Protein AF-A0A429ZNF5-F1 (afdb_monomer_lite)

Secondary structure (DSSP, 8-state):
-EEEEEEEEEEEE--SSTTSPPEEEEEEEEEETTEEEEESSSSHHHHHHHHHHHTT-EEEEEE-SS-EEEEEEETTEEEEEEEETTEEEEEETTEEEEEES--SSHHHHHHHHHHHHHHTS-PPPEEEE-

Structure (mmCIF, N/CA/C/O backbone):
data_AF-A0A429ZNF5-F1
#
_entry.id   AF-A0A429ZNF5-F1
#
loop_
_atom_site.group_PDB
_atom_site.id
_atom_site.type_symbol
_atom_site.label_atom_id
_atom_site.label_alt_id
_atom_site.label_comp_id
_atom_site.label_asym_id
_atom_site.label_entity_id
_atom_site.label_seq_id
_atom_site.pdbx_PDB_ins_code
_atom_site.Cartn_x
_atom_site.Cartn_y
_atom_site.Cartn_z
_atom_site.occupancy
_atom_site.B_iso_or_equiv
_atom_site.auth_seq_id
_atom_site.auth_comp_id
_atom_site.auth_asym_id
_atom_site.auth_atom_id
_atom_site.pdbx_PDB_model_num
ATOM 1 N N . MET A 1 1 ? 1.274 -17.488 4.263 1.00 79.75 1 MET A N 1
ATOM 2 C CA . MET A 1 1 ? 1.532 -16.285 3.452 1.00 79.75 1 MET A CA 1
ATOM 3 C C . MET A 1 1 ? 0.841 -16.511 2.124 1.00 79.75 1 MET A C 1
ATOM 5 O O . MET A 1 1 ? 0.879 -17.636 1.639 1.00 79.75 1 MET A O 1
ATOM 9 N N . GLU A 1 2 ? 0.118 -15.522 1.623 1.00 91.25 2 GLU A N 1
ATOM 10 C CA . GLU A 1 2 ? -0.568 -15.609 0.330 1.00 91.25 2 GLU A CA 1
ATOM 11 C C . GLU A 1 2 ? 0.390 -15.181 -0.784 1.00 91.25 2 GLU A C 1
ATOM 13 O O . GLU A 1 2 ? 1.294 -14.394 -0.520 1.00 91.25 2 GLU A O 1
ATOM 18 N N . LYS A 1 3 ? 0.225 -15.699 -2.003 1.00 94.44 3 LYS A N 1
ATOM 19 C CA . LYS A 1 3 ? 1.099 -15.371 -3.137 1.00 94.44 3 LYS A CA 1
ATOM 20 C C . LYS A 1 3 ? 0.483 -14.277 -4.000 1.00 94.44 3 LYS A C 1
ATOM 22 O O . LYS A 1 3 ? -0.710 -14.337 -4.292 1.00 94.44 3 LYS A O 1
ATOM 27 N N . GLY A 1 4 ? 1.311 -13.324 -4.421 1.00 93.94 4 GLY A N 1
ATOM 28 C CA . GLY A 1 4 ? 0.946 -12.274 -5.367 1.00 93.94 4 GLY A CA 1
ATOM 29 C C . GLY A 1 4 ? 1.927 -12.242 -6.534 1.00 93.94 4 GLY A C 1
ATOM 30 O O . GLY A 1 4 ? 3.128 -12.094 -6.317 1.00 93.94 4 GLY A O 1
ATOM 31 N N . GLN A 1 5 ? 1.434 -12.386 -7.762 1.00 95.12 5 GLN A N 1
ATOM 32 C CA . GLN A 1 5 ? 2.266 -12.284 -8.963 1.00 95.12 5 GLN A CA 1
ATOM 33 C C . GLN A 1 5 ? 2.060 -10.928 -9.639 1.00 95.12 5 GLN A C 1
ATOM 35 O O . GLN A 1 5 ? 0.934 -10.574 -9.974 1.00 95.12 5 GLN A O 1
ATOM 40 N N . ILE A 1 6 ? 3.140 -10.183 -9.858 1.00 94.19 6 ILE A N 1
ATOM 41 C CA . ILE A 1 6 ? 3.155 -8.958 -10.650 1.00 94.19 6 ILE A CA 1
ATOM 42 C C . ILE A 1 6 ? 3.378 -9.343 -12.107 1.00 94.19 6 ILE A C 1
ATOM 44 O O . ILE A 1 6 ? 4.423 -9.865 -12.477 1.00 94.19 6 ILE A O 1
ATOM 48 N N . VAL A 1 7 ? 2.390 -9.073 -12.949 1.00 90.88 7 VAL A N 1
ATOM 49 C CA . VAL A 1 7 ? 2.467 -9.263 -14.395 1.00 90.88 7 VAL A CA 1
ATOM 50 C C . VAL A 1 7 ? 2.616 -7.900 -15.048 1.00 90.88 7 VAL A C 1
ATOM 52 O O . VAL A 1 7 ?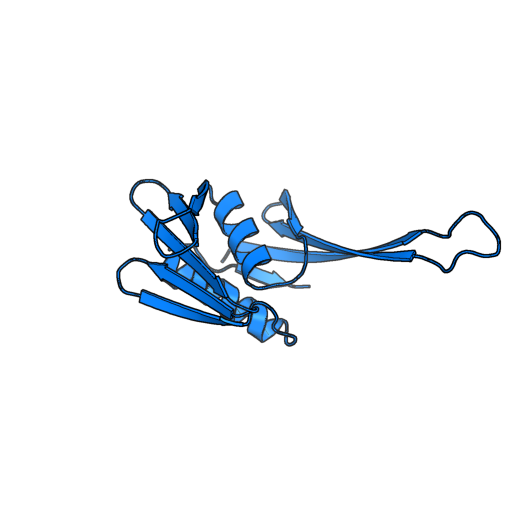 1.792 -7.006 -14.852 1.00 90.88 7 VAL A O 1
ATOM 55 N N . LYS A 1 8 ? 3.672 -7.739 -15.841 1.00 88.31 8 LYS A N 1
ATOM 56 C CA . LYS A 1 8 ? 3.913 -6.532 -16.629 1.00 88.31 8 LYS A CA 1
ATOM 57 C C . LYS A 1 8 ? 3.411 -6.731 -18.051 1.00 88.31 8 LYS A C 1
ATOM 59 O O . LYS A 1 8 ? 3.917 -7.592 -18.769 1.00 88.31 8 LYS A O 1
ATOM 64 N N . ILE A 1 9 ? 2.469 -5.897 -18.471 1.00 78.56 9 ILE A N 1
ATOM 65 C CA . ILE A 1 9 ? 1.956 -5.881 -19.839 1.00 78.56 9 ILE A CA 1
ATOM 66 C C . ILE A 1 9 ? 2.563 -4.673 -20.549 1.00 78.56 9 ILE A C 1
ATOM 68 O O . ILE A 1 9 ? 2.580 -3.557 -20.028 1.00 78.56 9 ILE A O 1
ATOM 72 N N . VAL A 1 10 ? 3.132 -4.912 -21.729 1.00 75.75 10 VAL A N 1
ATOM 73 C CA . VAL A 1 10 ? 3.714 -3.869 -22.575 1.00 75.75 10 VAL A CA 1
ATOM 74 C C . VAL A 1 10 ? 2.964 -3.870 -23.894 1.00 75.75 10 VAL A C 1
ATOM 76 O O . VAL A 1 10 ? 3.204 -4.731 -24.739 1.00 75.75 10 VAL A O 1
ATOM 79 N N . ASP A 1 11 ? 2.092 -2.885 -24.071 1.00 68.19 11 ASP A N 1
ATOM 80 C CA . ASP A 1 11 ? 1.368 -2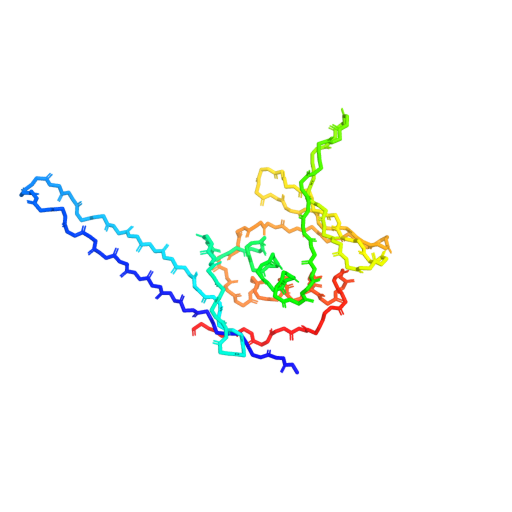.687 -25.319 1.00 68.19 11 ASP A CA 1
ATOM 81 C C . ASP A 1 11 ? 2.130 -1.703 -26.200 1.00 68.19 11 ASP A C 1
ATOM 83 O O . ASP A 1 11 ? 2.377 -0.546 -25.841 1.00 68.19 11 ASP A O 1
ATOM 87 N N . LEU A 1 12 ? 2.517 -2.180 -27.379 1.00 66.50 12 LEU A N 1
ATOM 88 C CA . LEU A 1 12 ? 3.084 -1.356 -28.435 1.00 66.50 12 LEU A CA 1
ATOM 89 C C . LEU A 1 12 ? 1.967 -1.053 -29.425 1.00 66.50 12 LEU A C 1
ATOM 91 O O . LEU A 1 12 ? 1.593 -1.903 -30.230 1.00 66.50 12 LEU A O 1
ATOM 95 N N . THR A 1 13 ? 1.420 0.158 -29.353 1.00 64.44 13 THR A N 1
ATOM 96 C CA . THR A 1 13 ? 0.470 0.617 -30.366 1.00 64.44 13 THR A CA 1
ATOM 97 C C . THR A 1 13 ? 1.259 1.288 -31.477 1.00 64.44 13 THR A C 1
ATOM 99 O O . THR A 1 13 ? 1.833 2.365 -31.287 1.00 64.44 13 THR A O 1
ATOM 102 N N . ASP A 1 14 ? 1.305 0.636 -32.636 1.00 57.97 14 ASP A N 1
ATOM 103 C CA . ASP A 1 14 ? 1.853 1.242 -33.841 1.00 57.97 14 ASP A CA 1
ATOM 104 C C . ASP A 1 14 ? 0.805 2.211 -34.395 1.00 57.97 14 ASP A C 1
ATOM 106 O O . ASP A 1 14 ? -0.317 1.824 -34.734 1.00 57.97 14 ASP A O 1
ATOM 110 N N . GLY A 1 15 ? 1.127 3.504 -34.405 1.00 53.25 15 GLY A N 1
ATOM 111 C CA . GLY A 1 15 ? 0.243 4.500 -34.991 1.00 53.25 15 GLY A CA 1
ATOM 112 C C . GLY A 1 15 ? 0.096 4.191 -36.477 1.00 53.25 15 GLY A C 1
ATOM 113 O O . GLY A 1 15 ? 1.087 4.198 -37.197 1.00 53.25 15 GLY A O 1
ATOM 114 N N . GLY A 1 16 ? -1.125 3.933 -36.953 1.00 52.28 16 GLY A N 1
ATOM 115 C CA . GLY A 1 16 ? -1.427 3.570 -38.349 1.00 52.28 16 GLY A CA 1
ATOM 116 C C . GLY A 1 16 ? -1.151 4.660 -39.399 1.00 52.28 16 GLY A C 1
ATOM 117 O O . GLY A 1 16 ? -1.770 4.667 -40.458 1.00 52.28 16 GLY A O 1
ATOM 118 N N . CYS A 1 17 ? -0.259 5.605 -39.111 1.00 56.62 17 CYS A N 1
ATOM 119 C CA . CYS A 1 17 ? 0.193 6.650 -40.007 1.00 56.62 17 CYS A CA 1
ATOM 120 C C . CYS A 1 17 ? 1.723 6.673 -39.977 1.00 56.62 17 CYS A C 1
ATOM 122 O O . CYS A 1 17 ? 2.322 6.731 -38.904 1.00 56.62 17 CYS A O 1
ATOM 124 N N . ASN A 1 18 ? 2.350 6.686 -41.153 1.00 57.06 18 ASN A N 1
ATOM 125 C CA . ASN A 1 18 ? 3.796 6.543 -41.393 1.00 57.06 18 ASN A CA 1
ATOM 126 C C . ASN A 1 18 ? 4.669 7.693 -40.818 1.00 57.06 18 ASN A C 1
ATOM 128 O O . ASN A 1 18 ? 5.802 7.891 -41.252 1.00 57.06 18 ASN A O 1
ATOM 132 N N . ALA A 1 19 ? 4.122 8.486 -39.895 1.00 56.78 19 ALA A N 1
ATOM 133 C CA . ALA A 1 19 ? 4.706 9.662 -39.261 1.00 56.78 19 ALA A CA 1
ATOM 134 C C . ALA A 1 19 ? 4.512 9.692 -37.726 1.00 56.78 19 ALA A C 1
ATOM 136 O O . ALA A 1 19 ? 4.972 10.635 -37.083 1.00 56.78 19 ALA A O 1
ATOM 137 N N . CYS A 1 20 ? 3.848 8.696 -37.122 1.00 58.81 20 CYS A N 1
ATOM 138 C CA . CYS A 1 20 ? 3.653 8.622 -35.671 1.00 58.81 20 CYS A CA 1
ATOM 139 C C . CYS A 1 20 ? 4.632 7.622 -35.040 1.00 58.81 20 CYS A C 1
ATOM 141 O O . CYS A 1 20 ? 4.719 6.477 -35.471 1.00 58.81 20 CYS A O 1
ATOM 143 N N . SER A 1 21 ? 5.364 8.048 -34.007 1.00 56.88 21 SER A N 1
ATOM 144 C CA . SER A 1 21 ? 6.221 7.167 -33.207 1.00 56.88 21 SER A CA 1
ATOM 145 C C . SER A 1 21 ? 5.388 6.119 -32.466 1.00 56.88 21 SER A C 1
ATOM 147 O O . SER A 1 21 ? 4.331 6.458 -31.932 1.00 56.88 21 SER A O 1
ATOM 149 N N . THR A 1 22 ? 5.885 4.884 -32.373 1.00 61.16 22 THR A N 1
ATOM 150 C CA . THR A 1 22 ? 5.276 3.816 -31.568 1.00 61.16 22 THR A CA 1
ATOM 151 C C . THR A 1 22 ? 5.027 4.304 -30.140 1.00 61.16 22 THR A C 1
ATOM 153 O O . THR A 1 22 ? 5.956 4.713 -29.438 1.00 61.16 22 THR A O 1
ATOM 156 N N . LEU A 1 23 ? 3.767 4.269 -29.706 1.00 61.94 23 LEU A N 1
ATOM 157 C CA . LEU A 1 23 ? 3.392 4.565 -28.328 1.00 61.94 23 LEU A CA 1
ATOM 158 C C . LEU A 1 23 ? 3.555 3.283 -27.512 1.00 61.94 23 LEU A C 1
ATOM 160 O O . LEU A 1 23 ? 2.907 2.273 -27.789 1.00 61.94 23 LEU A O 1
ATOM 164 N N . LYS A 1 24 ? 4.447 3.327 -26.519 1.00 64.56 24 LYS A N 1
ATOM 165 C CA . LYS A 1 24 ? 4.643 2.247 -25.552 1.00 64.56 24 LYS A CA 1
ATOM 166 C C . LYS A 1 24 ? 3.789 2.529 -24.321 1.00 64.56 24 LYS A C 1
ATOM 168 O O . LYS A 1 24 ? 4.085 3.464 -23.581 1.00 64.56 24 LYS A O 1
ATOM 173 N N . SER A 1 25 ? 2.769 1.709 -24.102 1.00 69.19 25 SER A N 1
ATOM 174 C CA . SER A 1 25 ? 2.028 1.654 -22.845 1.00 69.19 25 SER A CA 1
ATOM 175 C C . SER A 1 25 ? 2.603 0.532 -21.983 1.00 69.19 25 SER A C 1
ATOM 177 O O . SER A 1 25 ? 2.941 -0.538 -22.491 1.00 69.19 25 SER A O 1
ATOM 179 N N . VAL A 1 26 ? 2.776 0.789 -20.689 1.00 76.56 26 VAL A N 1
ATOM 180 C CA . VA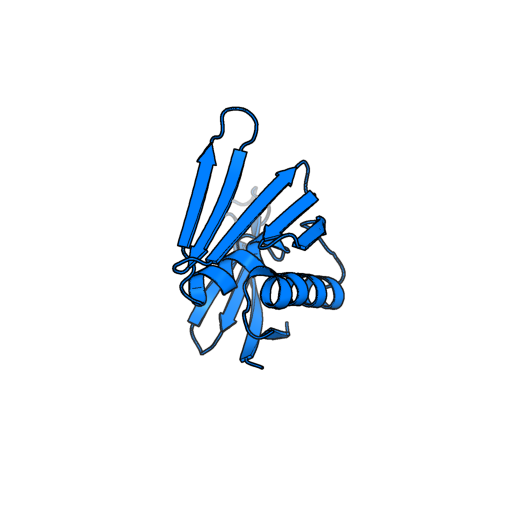L A 1 26 ? 3.197 -0.216 -19.709 1.00 76.56 26 VAL A CA 1
ATOM 181 C C . VAL A 1 26 ? 2.173 -0.203 -18.592 1.00 76.56 26 VAL A C 1
ATOM 183 O O . VAL A 1 26 ? 2.000 0.828 -17.950 1.00 76.56 26 VAL A O 1
ATOM 186 N N . SER A 1 27 ? 1.525 -1.336 -18.360 1.00 80.88 27 SER A N 1
ATOM 187 C CA . SER A 1 27 ? 0.629 -1.543 -17.227 1.00 80.88 27 SER A CA 1
ATOM 188 C C . SER A 1 27 ? 1.130 -2.700 -16.369 1.00 80.88 27 SER A C 1
ATOM 190 O O . SER A 1 27 ? 1.845 -3.593 -16.839 1.00 80.88 27 SER A O 1
ATOM 192 N N . HIS A 1 28 ? 0.775 -2.669 -15.088 1.00 87.88 28 HIS A N 1
ATOM 193 C CA . HIS A 1 28 ? 1.085 -3.738 -14.148 1.00 87.88 28 HIS A CA 1
ATOM 194 C C . HIS A 1 28 ? -0.223 -4.326 -13.621 1.00 87.88 28 HIS A C 1
ATOM 196 O O . HIS A 1 28 ? -1.199 -3.616 -13.399 1.00 87.88 28 HIS A O 1
ATOM 202 N N . THR A 1 29 ? -0.255 -5.639 -13.441 1.00 91.62 29 THR A N 1
ATOM 203 C CA . THR A 1 29 ? -1.389 -6.363 -12.862 1.00 91.62 29 THR A CA 1
ATOM 204 C C . THR A 1 29 ? -0.881 -7.201 -11.704 1.00 91.62 29 THR A C 1
ATOM 206 O O . THR A 1 29 ? 0.097 -7.926 -11.855 1.00 91.62 29 THR A O 1
ATOM 209 N N . LEU A 1 30 ? -1.529 -7.109 -10.548 1.00 94.25 30 LEU A N 1
ATOM 210 C CA . LEU A 1 30 ? -1.287 -7.985 -9.410 1.00 94.25 30 LEU A CA 1
ATOM 211 C C . LEU A 1 30 ? -2.302 -9.128 -9.437 1.00 94.25 30 LEU A C 1
ATOM 213 O O . LEU A 1 30 ? -3.502 -8.896 -9.346 1.00 94.25 30 LEU A O 1
ATOM 217 N N . VAL A 1 31 ? -1.818 -10.361 -9.528 1.00 94.25 31 VAL A N 1
ATOM 218 C CA . VAL A 1 31 ? -2.643 -11.570 -9.494 1.00 94.25 31 VAL A CA 1
ATOM 219 C C . VAL A 1 31 ? -2.576 -12.190 -8.101 1.00 94.25 31 VAL A C 1
ATOM 221 O O . VAL A 1 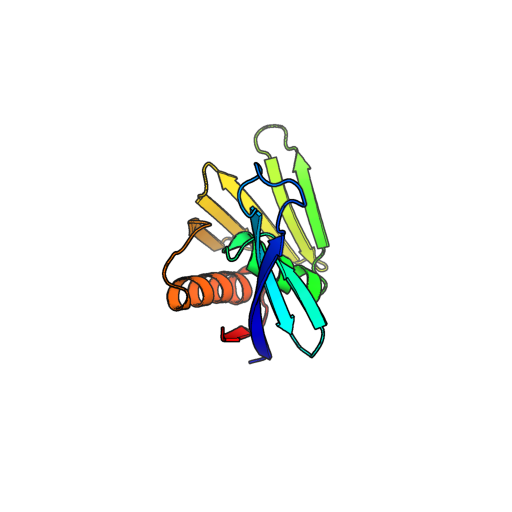31 ? -1.509 -12.633 -7.674 1.00 94.25 31 VAL A O 1
ATOM 224 N N . ILE A 1 32 ? -3.708 -12.236 -7.395 1.00 91.56 32 ILE A N 1
ATOM 225 C CA . ILE A 1 32 ? -3.860 -12.878 -6.076 1.00 91.56 32 ILE A CA 1
ATOM 226 C C . ILE A 1 32 ? -5.075 -13.804 -6.126 1.00 91.56 32 ILE A C 1
ATOM 228 O O . ILE A 1 32 ? -6.171 -13.362 -6.453 1.00 91.56 32 ILE A O 1
ATOM 232 N N . ASN A 1 33 ? -4.902 -15.085 -5.779 1.00 88.50 33 ASN A N 1
ATOM 233 C CA . ASN A 1 33 ? -5.967 -16.105 -5.830 1.00 88.50 33 ASN A CA 1
ATOM 234 C C . ASN A 1 33 ? -6.754 -16.100 -7.152 1.00 88.50 33 ASN A C 1
ATOM 236 O O . ASN A 1 33 ? -7.983 -16.083 -7.138 1.00 88.50 33 ASN A O 1
ATOM 240 N N . GLU A 1 34 ? -6.044 -16.064 -8.284 1.00 85.62 34 GLU A N 1
ATOM 241 C CA . GLU A 1 34 ? -6.639 -16.033 -9.634 1.00 85.62 34 GLU A CA 1
ATOM 242 C C . GLU A 1 34 ? -7.455 -14.761 -9.946 1.00 85.62 34 GLU A C 1
ATOM 244 O O . GLU A 1 34 ? -8.059 -14.663 -11.011 1.00 85.62 34 GLU A O 1
ATOM 249 N N . GLN A 1 35 ? -7.456 -13.765 -9.054 1.00 89.94 35 GLN A N 1
ATOM 250 C CA . GLN A 1 35 ? -8.046 -12.454 -9.304 1.00 89.94 35 GLN A CA 1
ATOM 251 C C . GLN A 1 35 ? -6.982 -11.473 -9.777 1.00 89.94 35 GLN A C 1
ATOM 253 O O . GLN A 1 35 ? -5.945 -11.309 -9.136 1.00 89.94 35 GLN A O 1
ATOM 258 N N . GLU A 1 36 ? -7.277 -10.801 -10.884 1.00 91.75 36 GLU A N 1
ATOM 259 C CA . GLU A 1 36 ? -6.435 -9.762 -11.464 1.00 91.75 36 GLU A CA 1
ATOM 260 C C . GLU A 1 36 ? -6.819 -8.392 -10.900 1.00 91.75 36 GLU A C 1
ATOM 262 O O . GLU A 1 36 ? -7.971 -7.961 -10.983 1.00 91.75 36 GLU A O 1
ATOM 267 N N . LEU A 1 37 ? -5.839 -7.703 -10.322 1.00 92.25 37 LEU A N 1
ATOM 268 C CA . LEU A 1 37 ? -5.962 -6.353 -9.791 1.00 92.25 37 LEU A CA 1
ATOM 269 C C . LEU A 1 37 ? -5.097 -5.431 -10.648 1.00 92.25 37 LEU A C 1
ATOM 271 O O . LEU A 1 37 ? -3.868 -5.520 -10.620 1.00 92.25 37 LEU A O 1
ATOM 275 N N . LEU A 1 38 ? -5.736 -4.562 -11.429 1.00 89.94 38 LEU A N 1
ATOM 276 C CA . LEU A 1 38 ? -5.024 -3.577 -12.240 1.00 89.94 38 LEU A CA 1
ATOM 277 C C . LEU A 1 38 ? -4.313 -2.571 -11.333 1.00 89.94 38 LEU A C 1
ATOM 279 O O . LEU A 1 38 ? -4.899 -2.063 -10.377 1.00 89.94 38 LEU A O 1
ATOM 283 N N . LEU A 1 39 ? -3.052 -2.291 -11.650 1.00 90.31 39 LEU A N 1
ATOM 284 C CA . LEU A 1 39 ? -2.245 -1.279 -10.988 1.00 90.31 39 LEU A CA 1
ATOM 285 C C . LEU A 1 39 ? -1.947 -0.162 -11.986 1.00 90.31 39 LEU A C 1
ATOM 287 O O . LEU A 1 39 ? -1.468 -0.429 -13.091 1.00 90.31 39 LEU A O 1
ATOM 291 N N . ASP A 1 40 ? -2.161 1.082 -11.566 1.00 78.25 40 ASP A N 1
ATOM 292 C CA . ASP A 1 40 ? -1.799 2.251 -12.374 1.00 78.25 40 ASP A CA 1
ATOM 293 C C . ASP A 1 40 ? -0.284 2.304 -12.626 1.00 78.25 40 ASP A C 1
ATOM 295 O O . ASP A 1 40 ? 0.170 2.634 -13.719 1.00 78.25 40 ASP A O 1
ATOM 299 N N . ASP A 1 41 ? 0.504 1.936 -11.613 1.00 86.50 41 ASP A N 1
ATOM 300 C CA . ASP A 1 41 ? 1.959 1.823 -11.678 1.00 86.50 41 ASP A CA 1
ATOM 301 C C . ASP A 1 41 ? 2.468 0.913 -10.545 1.00 86.50 41 ASP A C 1
ATOM 303 O O . ASP A 1 41 ? 1.751 0.658 -9.570 1.00 86.50 41 ASP A O 1
ATOM 307 N N . LEU A 1 42 ? 3.708 0.429 -10.649 1.00 92.94 42 LEU A N 1
ATOM 308 C CA . LEU A 1 42 ? 4.325 -0.418 -9.626 1.00 92.94 42 LEU A CA 1
ATOM 309 C C . LEU A 1 42 ? 4.909 0.443 -8.494 1.00 92.94 42 LEU A C 1
ATOM 311 O O . LEU A 1 42 ? 6.110 0.697 -8.428 1.00 92.94 42 LEU A O 1
ATOM 315 N N . ARG A 1 43 ? 4.023 0.920 -7.615 1.00 95.75 43 ARG A N 1
ATOM 316 C CA . ARG A 1 43 ? 4.333 1.839 -6.508 1.00 95.75 43 ARG A CA 1
ATOM 317 C C . ARG A 1 43 ? 3.784 1.356 -5.177 1.00 95.75 43 ARG A C 1
ATOM 319 O O . ARG A 1 43 ? 2.916 0.479 -5.140 1.00 95.75 43 ARG A O 1
ATOM 326 N N . VAL A 1 44 ? 4.273 1.945 -4.085 1.00 97.88 44 VAL A N 1
ATOM 327 C CA . VAL A 1 44 ? 3.837 1.581 -2.732 1.00 97.88 44 VAL A CA 1
ATOM 328 C C . VAL A 1 44 ? 2.335 1.809 -2.584 1.00 97.88 44 VAL A C 1
ATOM 330 O O . VAL A 1 44 ? 1.632 0.884 -2.174 1.00 97.88 44 VAL A O 1
ATOM 333 N N . ALA A 1 45 ? 1.832 2.997 -2.944 1.00 97.19 45 ALA A N 1
ATOM 334 C CA . ALA A 1 45 ? 0.416 3.321 -2.793 1.00 97.19 45 ALA A CA 1
ATOM 335 C C . ALA A 1 45 ? -0.480 2.402 -3.633 1.00 97.19 45 ALA A C 1
ATOM 337 O O . ALA A 1 45 ? -1.429 1.826 -3.100 1.00 97.19 45 ALA A O 1
ATOM 338 N N . SER A 1 46 ? -0.129 2.178 -4.905 1.00 95.94 46 SER A N 1
ATOM 339 C CA . SER A 1 46 ? -0.887 1.310 -5.816 1.00 95.94 46 SER A CA 1
ATOM 340 C C . SER A 1 46 ? -1.020 -0.121 -5.288 1.00 95.94 46 SER A C 1
ATOM 342 O O . SER A 1 46 ? -2.113 -0.689 -5.297 1.00 95.94 46 SER A O 1
ATOM 344 N N . LEU A 1 47 ? 0.076 -0.708 -4.793 1.00 97.31 47 LEU A N 1
ATOM 345 C CA . LEU A 1 47 ? 0.075 -2.075 -4.266 1.00 97.31 47 LEU A CA 1
ATOM 346 C C . LEU A 1 47 ? -0.692 -2.183 -2.945 1.00 97.31 47 LEU A C 1
ATOM 348 O O . LEU A 1 47 ? -1.489 -3.107 -2.777 1.00 97.31 47 LEU A O 1
ATOM 352 N N . VAL A 1 48 ? -0.479 -1.245 -2.015 1.00 98.06 48 VAL A N 1
ATOM 353 C CA . VAL A 1 48 ? -1.205 -1.222 -0.735 1.00 98.06 48 VAL A CA 1
ATOM 354 C C . VAL A 1 48 ? -2.702 -1.076 -0.981 1.00 98.06 48 VAL A C 1
ATOM 356 O O . VAL A 1 48 ? -3.480 -1.852 -0.427 1.00 98.06 48 VAL A O 1
ATOM 359 N N . MET A 1 49 ? -3.101 -0.145 -1.852 1.00 97.44 49 MET A N 1
ATOM 360 C CA . MET A 1 49 ? -4.494 0.073 -2.235 1.00 97.44 49 MET A CA 1
ATOM 361 C C . MET A 1 49 ? -5.111 -1.201 -2.819 1.00 97.44 49 MET A C 1
ATOM 363 O O . MET A 1 49 ? -6.119 -1.682 -2.301 1.00 97.44 49 MET A O 1
ATOM 367 N N . ALA A 1 50 ? -4.492 -1.789 -3.848 1.00 96.38 50 ALA A N 1
ATOM 368 C CA . ALA A 1 50 ? -5.012 -2.983 -4.509 1.00 96.38 50 ALA A CA 1
ATOM 369 C C . ALA A 1 50 ? -5.227 -4.142 -3.522 1.00 96.38 50 ALA A C 1
ATOM 371 O O . ALA A 1 50 ? -6.304 -4.742 -3.488 1.00 96.38 50 ALA A O 1
ATOM 372 N N . VAL A 1 51 ? -4.237 -4.421 -2.665 1.00 97.12 51 VAL A N 1
ATOM 373 C CA . VAL A 1 51 ? -4.342 -5.490 -1.661 1.00 97.12 51 VAL A CA 1
ATOM 374 C C . VAL A 1 51 ? -5.390 -5.156 -0.599 1.00 97.12 51 VAL A C 1
ATOM 376 O O . VAL A 1 51 ? -6.205 -6.016 -0.261 1.00 97.12 51 VAL A O 1
ATOM 379 N N . ALA A 1 52 ? -5.413 -3.928 -0.075 1.00 97.56 52 ALA A N 1
ATOM 380 C CA . ALA A 1 52 ? -6.371 -3.524 0.951 1.00 97.56 52 ALA A CA 1
ATOM 381 C C . ALA A 1 52 ? -7.817 -3.674 0.452 1.00 97.56 52 ALA A C 1
ATOM 383 O O . ALA A 1 52 ? -8.633 -4.322 1.120 1.00 97.56 52 ALA A O 1
ATOM 384 N N . LEU A 1 53 ? -8.116 -3.157 -0.744 1.00 96.69 53 LEU A N 1
ATOM 385 C CA . LEU A 1 53 ? -9.439 -3.255 -1.364 1.0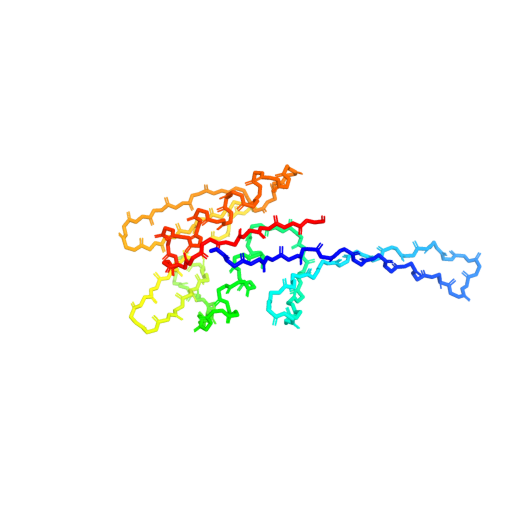0 96.69 53 LEU A CA 1
ATOM 386 C C . LEU A 1 53 ? -9.825 -4.714 -1.643 1.00 96.69 53 LEU A C 1
ATOM 388 O O . LEU A 1 53 ? -10.922 -5.138 -1.277 1.00 96.69 53 LEU A O 1
ATOM 392 N N . HIS A 1 54 ? -8.907 -5.522 -2.185 1.00 95.88 54 HIS A N 1
ATOM 393 C CA . HIS A 1 54 ? -9.125 -6.962 -2.375 1.00 95.88 54 HIS A CA 1
ATOM 394 C C . HIS A 1 54 ? -9.423 -7.688 -1.047 1.00 95.88 54 HIS A C 1
ATOM 396 O O . HIS A 1 54 ? -10.229 -8.617 -1.001 1.00 95.88 54 HIS A O 1
ATOM 402 N N . LYS A 1 55 ? -8.838 -7.239 0.071 1.00 96.56 55 LYS A N 1
ATOM 403 C CA . LYS A 1 55 ? -9.123 -7.758 1.421 1.00 96.56 55 LYS A CA 1
ATOM 404 C C . LYS A 1 55 ? -10.347 -7.124 2.090 1.00 96.56 55 LYS A C 1
ATOM 406 O O . LYS A 1 55 ? -10.561 -7.343 3.288 1.00 96.56 55 LYS A O 1
ATOM 411 N N . GLY A 1 56 ? -11.176 -6.396 1.346 1.00 96.75 56 GLY A N 1
ATOM 412 C CA . GLY A 1 56 ? -12.454 -5.854 1.808 1.00 96.75 56 GLY A CA 1
ATOM 413 C C . GLY A 1 56 ? -12.331 -4.601 2.670 1.00 96.75 56 GLY A C 1
ATOM 414 O O . GLY A 1 56 ? -13.242 -4.311 3.445 1.00 96.75 56 GLY A O 1
ATOM 415 N N . TRP A 1 57 ? -11.208 -3.887 2.583 1.00 98.19 57 TRP A N 1
ATOM 416 C CA . TRP A 1 57 ? -11.151 -2.508 3.052 1.00 98.19 57 TRP A CA 1
ATOM 417 C C . TRP A 1 57 ? -11.896 -1.607 2.073 1.00 98.19 57 TRP A C 1
ATOM 419 O O . TRP A 1 57 ? -11.938 -1.864 0.873 1.00 98.19 57 TRP A O 1
ATOM 429 N N . GLN A 1 58 ? -12.487 -0.548 2.601 1.00 98.00 58 GLN A N 1
ATOM 430 C CA . GLN A 1 58 ? -13.061 0.532 1.813 1.00 98.00 58 GLN A CA 1
ATOM 431 C C . GLN A 1 58 ? -12.120 1.726 1.855 1.00 98.00 58 GLN A C 1
ATOM 433 O O . GLN A 1 58 ? -11.379 1.885 2.825 1.00 98.00 58 GLN A O 1
ATOM 438 N N . GLN A 1 59 ? -12.164 2.552 0.818 1.00 97.25 59 GLN A N 1
ATOM 439 C CA . GLN A 1 59 ? -11.360 3.759 0.709 1.00 97.25 59 GLN A CA 1
ATOM 440 C C . GLN A 1 59 ? -12.271 4.964 0.494 1.00 97.25 59 GLN A C 1
ATOM 442 O O . GLN A 1 59 ? -13.214 4.906 -0.294 1.00 97.25 59 GLN A O 1
ATOM 447 N N . GLU A 1 60 ? -11.964 6.056 1.182 1.00 96.88 60 GLU A N 1
ATOM 448 C CA . GLU A 1 60 ? -12.625 7.348 1.048 1.00 96.88 60 GLU A CA 1
ATOM 449 C C . GLU A 1 60 ? -11.565 8.446 0.947 1.00 96.88 60 GLU A C 1
ATOM 451 O O . GLU A 1 60 ? -10.584 8.440 1.690 1.00 96.88 60 GLU A O 1
ATOM 456 N N . PHE A 1 61 ? -11.761 9.400 0.040 1.00 96.50 61 PHE A N 1
ATOM 457 C CA . PHE A 1 61 ? -10.957 10.615 0.010 1.00 96.50 61 PHE A CA 1
ATOM 458 C C . PHE A 1 61 ? -11.619 11.678 0.885 1.00 96.50 61 PHE A C 1
ATOM 460 O O . PHE A 1 61 ? -12.765 12.062 0.647 1.00 96.50 61 PHE A O 1
ATOM 467 N N . VAL A 1 62 ? -10.902 12.148 1.900 1.00 96.44 62 VAL A N 1
ATOM 468 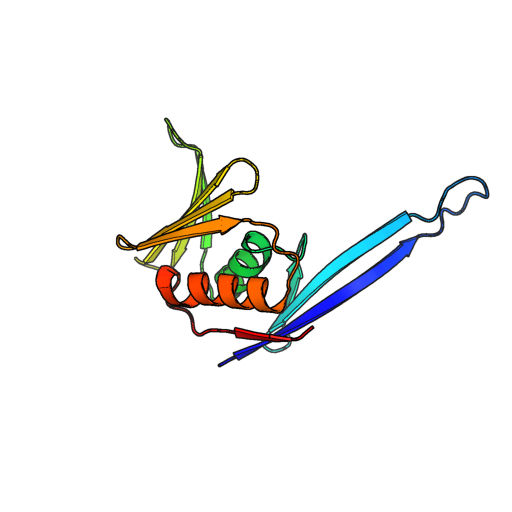C CA . VAL A 1 62 ? -11.412 13.088 2.894 1.00 96.44 62 VAL A CA 1
ATOM 469 C C . VAL A 1 62 ? -10.752 14.447 2.700 1.00 96.44 62 VAL A C 1
ATOM 471 O O . VAL A 1 62 ? -9.558 14.617 2.939 1.00 96.44 62 VAL A O 1
ATOM 474 N N . MET A 1 63 ? -11.564 15.436 2.328 1.00 92.56 63 MET A N 1
ATOM 475 C CA . MET A 1 63 ? -11.169 16.845 2.306 1.00 92.56 63 MET A CA 1
ATOM 476 C C . MET A 1 63 ? -11.394 17.452 3.694 1.00 92.56 63 MET A C 1
ATOM 478 O O . MET A 1 63 ? -12.516 17.819 4.056 1.00 92.56 63 MET A O 1
ATOM 482 N N . GLY A 1 64 ? -10.340 17.505 4.508 1.00 81.00 64 GLY A N 1
ATOM 483 C CA . GLY A 1 64 ? -10.365 18.203 5.789 1.00 81.00 64 GLY A CA 1
ATOM 484 C C . GLY A 1 64 ? -10.262 19.721 5.622 1.00 81.00 64 GLY A C 1
ATOM 485 O O . GLY A 1 64 ? -9.956 20.233 4.552 1.00 81.00 64 GLY A O 1
ATOM 486 N N . MET A 1 65 ? -10.484 20.469 6.709 1.00 78.94 65 MET A N 1
ATOM 487 C CA . MET A 1 65 ? -10.262 21.926 6.698 1.00 78.94 65 MET A CA 1
ATOM 488 C C . MET A 1 65 ? -8.778 22.311 6.596 1.00 78.94 65 MET A C 1
ATOM 490 O O . MET A 1 65 ? -8.473 23.444 6.237 1.00 78.94 65 MET A O 1
ATOM 494 N N . THR A 1 66 ? -7.876 21.406 6.982 1.00 79.50 66 THR A N 1
ATOM 495 C CA . THR A 1 66 ? -6.428 21.659 7.056 1.00 79.50 66 THR A CA 1
ATOM 496 C C . THR A 1 66 ? -5.665 20.762 6.096 1.00 79.50 66 THR A C 1
ATOM 498 O O . THR A 1 66 ? -4.863 21.277 5.328 1.00 79.50 66 THR A O 1
ATOM 501 N N . ASP A 1 67 ? -5.991 19.465 6.080 1.00 84.31 67 ASP A N 1
ATOM 502 C CA . ASP A 1 67 ? -5.315 18.485 5.234 1.00 84.31 67 ASP A CA 1
ATOM 503 C C . ASP A 1 67 ? -6.327 17.635 4.466 1.00 84.31 67 ASP A C 1
ATOM 505 O O . ASP A 1 67 ? -7.393 17.275 4.985 1.00 84.31 67 ASP A O 1
ATOM 509 N N . GLU A 1 68 ? -5.940 17.256 3.256 1.00 93.62 68 GLU A N 1
ATOM 510 C CA . GLU A 1 68 ? -6.592 16.224 2.460 1.00 93.62 68 GLU A CA 1
ATOM 511 C C . GLU A 1 68 ? -5.900 14.885 2.719 1.00 93.62 68 GLU A C 1
ATOM 513 O O . GLU A 1 68 ? -4.680 14.817 2.881 1.00 93.62 68 GLU A O 1
ATOM 518 N N . TYR A 1 69 ? -6.674 13.809 2.816 1.00 96.56 69 TYR A N 1
ATOM 519 C CA . TYR A 1 69 ? -6.113 12.486 3.058 1.00 96.56 69 TYR A CA 1
ATOM 520 C C . TYR A 1 69 ? -7.011 11.379 2.531 1.00 96.56 69 TYR A C 1
ATOM 522 O O . TYR A 1 69 ? -8.229 11.517 2.438 1.00 96.56 69 TYR A O 1
ATOM 530 N N . THR A 1 70 ? -6.402 10.232 2.271 1.00 97.56 70 THR A N 1
ATOM 531 C CA . THR A 1 70 ? -7.113 8.994 1.980 1.00 97.56 70 THR A CA 1
ATOM 532 C C . THR A 1 70 ? -7.351 8.237 3.286 1.00 97.56 70 THR A C 1
ATOM 534 O O . THR A 1 70 ? -6.426 8.000 4.065 1.00 97.56 70 THR A O 1
ATOM 537 N N . LEU A 1 71 ? -8.596 7.848 3.547 1.00 97.88 71 LEU A N 1
ATOM 538 C CA . LEU A 1 71 ? -8.986 7.013 4.676 1.00 97.88 71 LEU A CA 1
ATOM 539 C C . LEU A 1 71 ? -9.329 5.608 4.187 1.00 97.88 71 LEU A C 1
ATOM 541 O O . LEU A 1 71 ? -10.258 5.427 3.405 1.00 97.88 71 LEU A O 1
ATOM 545 N N . TYR A 1 72 ? -8.627 4.609 4.708 1.00 98.56 72 TYR A N 1
ATOM 546 C CA . TYR A 1 72 ? -9.003 3.209 4.575 1.00 98.56 72 TYR A CA 1
ATOM 547 C C . TYR A 1 72 ? -9.774 2.763 5.814 1.00 98.56 72 TYR A C 1
ATOM 549 O O . TYR A 1 72 ? -9.315 2.986 6.936 1.00 98.56 72 TYR A O 1
ATOM 557 N N . GLN A 1 73 ? -10.913 2.094 5.632 1.00 98.06 73 GLN A N 1
ATOM 558 C CA . GLN A 1 73 ? -11.737 1.603 6.735 1.00 98.06 73 GLN A CA 1
ATOM 559 C C . GLN A 1 73 ? -12.182 0.148 6.544 1.00 98.06 73 GLN A C 1
ATOM 561 O O . GLN A 1 73 ? -12.601 -0.261 5.460 1.00 98.06 73 GLN A O 1
ATOM 566 N N . LYS A 1 74 ? -12.139 -0.632 7.632 1.00 97.81 74 LYS A N 1
ATOM 567 C CA . LYS A 1 74 ? -12.726 -1.975 7.714 1.00 97.81 74 LYS A CA 1
ATOM 568 C C . LYS A 1 74 ? -13.284 -2.222 9.115 1.00 97.81 74 LYS A C 1
ATOM 570 O O . LYS A 1 74 ? -12.544 -2.478 10.063 1.00 97.81 74 LYS A O 1
ATOM 575 N N . GLY A 1 75 ? -14.608 -2.136 9.250 1.00 95.38 75 GLY A N 1
ATOM 576 C CA . GLY A 1 75 ? -15.259 -2.143 10.562 1.00 95.38 75 GLY A CA 1
ATOM 577 C C . GLY A 1 75 ? -14.809 -0.939 11.396 1.00 95.38 75 GLY A C 1
ATOM 578 O O . GLY A 1 75 ? -14.973 0.205 10.968 1.00 95.38 75 GLY A O 1
ATOM 579 N N . GLU A 1 76 ? -14.227 -1.204 12.567 1.00 95.12 76 GLU A N 1
ATOM 580 C CA . GLU A 1 76 ? -13.667 -0.178 13.462 1.00 95.12 76 GLU A CA 1
ATOM 581 C C . GLU A 1 76 ? -12.214 0.198 13.126 1.00 95.12 76 GLU A C 1
ATOM 583 O O . GLU A 1 76 ? -11.715 1.215 13.608 1.00 95.12 76 GLU A O 1
ATOM 588 N N . LEU A 1 77 ? -11.533 -0.590 12.285 1.00 97.06 77 LEU A N 1
ATOM 589 C CA . LEU A 1 77 ? -10.152 -0.324 11.896 1.00 97.06 77 LEU A CA 1
ATOM 590 C C . LEU A 1 77 ? -10.093 0.803 10.867 1.00 97.06 77 LEU A C 1
ATOM 592 O O . LEU A 1 77 ? -10.865 0.819 9.905 1.00 97.06 77 LEU A O 1
ATOM 596 N N . LYS A 1 78 ? -9.144 1.721 11.065 1.00 98.06 78 LYS A N 1
ATOM 597 C CA . LYS A 1 78 ? -8.906 2.873 10.196 1.00 98.06 78 LYS A CA 1
ATOM 598 C C . LYS A 1 78 ? -7.415 3.059 9.952 1.00 98.06 78 LYS A C 1
ATOM 600 O O . LYS A 1 78 ? -6.641 3.048 10.907 1.00 98.06 78 LYS A O 1
ATOM 605 N N . VAL A 1 79 ? -7.040 3.278 8.696 1.00 98.56 79 VAL A N 1
ATOM 606 C CA . VAL A 1 79 ? -5.684 3.668 8.294 1.00 98.56 79 VAL A CA 1
ATOM 607 C C . VAL A 1 79 ? -5.778 4.955 7.487 1.00 98.56 79 VAL A C 1
ATOM 609 O O . VAL A 1 79 ? -6.502 5.016 6.498 1.00 98.56 79 VAL A O 1
ATOM 612 N N . LYS A 1 80 ? -5.064 5.992 7.916 1.00 98.00 80 LYS A N 1
ATOM 613 C CA . LYS A 1 80 ? -4.960 7.268 7.204 1.00 98.00 80 LYS A CA 1
ATOM 614 C C . LYS A 1 80 ? -3.710 7.255 6.331 1.00 98.00 80 LYS A C 1
ATOM 616 O O . LYS A 1 80 ? -2.654 6.852 6.808 1.00 98.00 80 LYS A O 1
ATOM 621 N N . LEU A 1 81 ? -3.831 7.735 5.101 1.00 98.19 81 LEU A N 1
ATOM 622 C CA . LEU A 1 81 ? -2.741 7.992 4.167 1.00 98.19 81 LEU A CA 1
ATOM 623 C C . LEU A 1 81 ? -2.738 9.479 3.799 1.00 98.19 81 LEU A C 1
ATOM 625 O O . LEU A 1 81 ? -3.750 9.999 3.334 1.00 98.19 81 LEU A O 1
ATOM 629 N N . ILE A 1 82 ? -1.604 10.143 4.003 1.00 97.00 82 ILE A N 1
ATOM 630 C CA . ILE A 1 82 ? -1.311 11.472 3.451 1.00 97.00 82 ILE A CA 1
ATOM 631 C C . ILE A 1 82 ? -0.238 11.313 2.377 1.00 97.00 82 ILE A C 1
ATOM 633 O O . ILE A 1 82 ? 0.744 10.601 2.596 1.00 97.00 82 ILE A O 1
ATOM 637 N N . GLU A 1 83 ? -0.426 11.986 1.246 1.00 95.12 83 GLU A N 1
ATOM 638 C CA . GLU A 1 83 ? 0.498 11.965 0.113 1.00 95.12 83 GLU A CA 1
ATOM 639 C C . GLU A 1 83 ? 1.007 13.382 -0.160 1.00 95.12 83 GLU A C 1
ATOM 641 O O . GLU A 1 83 ? 0.233 14.281 -0.482 1.00 95.12 83 GLU A O 1
ATOM 646 N N . GLU A 1 84 ? 2.317 13.585 -0.043 1.00 94.12 84 GLU A N 1
ATOM 647 C CA . GLU A 1 84 ? 2.957 14.889 -0.217 1.00 94.12 84 GLU A CA 1
ATOM 648 C C . GLU A 1 84 ? 4.211 14.742 -1.077 1.00 94.12 84 GLU A C 1
ATOM 650 O O . GLU A 1 84 ? 5.205 14.154 -0.661 1.00 94.12 84 GLU A O 1
ATOM 655 N N . TYR A 1 85 ? 4.183 15.287 -2.296 1.00 92.62 85 TYR A N 1
ATOM 656 C CA . TYR A 1 85 ? 5.343 15.325 -3.202 1.00 92.62 85 TYR A CA 1
ATOM 657 C C . TYR A 1 85 ? 6.037 13.961 -3.420 1.00 92.62 85 TYR A C 1
ATOM 659 O O . TYR A 1 85 ? 7.259 13.891 -3.536 1.00 92.62 85 TYR A O 1
ATOM 667 N N . GLY A 1 86 ? 5.262 12.871 -3.492 1.00 93.38 86 GLY A N 1
ATOM 668 C CA . GLY A 1 86 ? 5.778 11.505 -3.667 1.00 93.38 86 GLY A CA 1
ATOM 669 C C . GLY A 1 86 ? 6.232 10.821 -2.373 1.00 93.38 86 GLY A C 1
ATOM 670 O O . GLY A 1 86 ? 6.699 9.684 -2.418 1.00 93.38 86 GLY A O 1
ATOM 671 N N . HIS A 1 87 ? 6.078 11.482 -1.226 1.00 97.44 87 HIS A N 1
ATOM 672 C CA . HIS A 1 87 ? 6.214 10.885 0.098 1.00 97.44 87 HIS A CA 1
ATOM 673 C C . HIS A 1 87 ? 4.844 10.461 0.624 1.00 97.44 87 HIS A C 1
ATOM 675 O O . HIS A 1 87 ? 3.856 11.178 0.465 1.00 97.44 87 HIS A O 1
ATOM 681 N N . LEU A 1 88 ? 4.796 9.292 1.252 1.00 98.19 88 LEU A N 1
ATOM 682 C CA . LEU A 1 88 ? 3.596 8.696 1.818 1.00 98.19 88 LEU A CA 1
ATOM 683 C C . LEU A 1 88 ? 3.741 8.603 3.330 1.00 98.19 88 LEU A C 1
ATOM 685 O O . LEU A 1 88 ? 4.718 8.041 3.829 1.00 98.19 88 LEU A O 1
ATOM 689 N N . THR A 1 89 ? 2.714 9.052 4.042 1.00 98.31 89 THR A N 1
ATOM 690 C CA . THR A 1 89 ? 2.602 8.898 5.492 1.00 98.31 89 THR A CA 1
ATOM 691 C C . THR A 1 89 ? 1.358 8.084 5.807 1.00 98.31 89 THR A C 1
ATOM 693 O O . THR A 1 89 ? 0.237 8.598 5.776 1.00 98.31 89 THR A O 1
ATOM 696 N N . TYR A 1 90 ? 1.553 6.806 6.129 1.00 98.56 90 TYR A N 1
ATOM 697 C CA . TYR A 1 90 ? 0.488 5.944 6.628 1.00 98.56 90 TYR A CA 1
ATOM 698 C C . TYR A 1 90 ? 0.444 5.987 8.152 1.00 98.56 90 TYR A C 1
ATOM 700 O O . TYR A 1 90 ? 1.480 5.913 8.808 1.00 98.56 90 TYR A O 1
ATOM 708 N N . SER A 1 91 ? -0.752 6.053 8.734 1.00 98.25 91 SER A N 1
ATOM 709 C CA . SER A 1 91 ? -0.918 6.038 10.189 1.00 98.25 91 SER A CA 1
ATOM 710 C C . SER A 1 91 ? -2.169 5.293 10.643 1.00 98.25 91 SER A C 1
ATOM 712 O O . SER A 1 91 ? -3.243 5.414 10.051 1.00 98.25 91 SER A O 1
ATOM 714 N N . ALA A 1 92 ? -2.026 4.516 11.715 1.00 97.69 92 ALA A N 1
ATOM 715 C CA . ALA A 1 92 ? -3.111 3.809 12.389 1.00 97.69 92 ALA A CA 1
ATOM 716 C C . ALA A 1 92 ? -2.693 3.463 13.824 1.00 97.69 92 ALA A C 1
ATOM 718 O O . ALA A 1 92 ? -1.549 3.092 14.060 1.00 97.69 92 ALA A O 1
ATOM 719 N N . ASN A 1 93 ? -3.612 3.546 14.792 1.00 92.62 93 ASN A N 1
ATOM 720 C CA . ASN A 1 93 ? -3.394 3.078 16.174 1.00 92.62 93 ASN A CA 1
ATOM 721 C C . ASN A 1 93 ? -2.103 3.591 16.856 1.00 92.62 93 ASN A C 1
ATOM 723 O O . ASN A 1 93 ? -1.478 2.871 17.630 1.00 92.62 93 ASN A O 1
ATOM 727 N N . GLY A 1 94 ? -1.690 4.830 16.569 1.00 93.94 94 GLY A N 1
ATOM 728 C CA . GLY A 1 94 ? -0.462 5.424 17.120 1.00 93.94 94 GLY A CA 1
ATOM 729 C C . GLY A 1 94 ? 0.839 4.970 16.444 1.00 93.94 94 GLY A C 1
ATOM 730 O O . GLY A 1 94 ? 1.910 5.392 16.870 1.00 93.94 94 GLY A O 1
ATOM 731 N N . ILE A 1 95 ? 0.754 4.146 15.398 1.00 97.25 95 ILE A N 1
ATOM 732 C CA . ILE A 1 95 ? 1.870 3.768 14.529 1.00 97.25 95 ILE A CA 1
ATOM 733 C C . ILE A 1 95 ? 1.829 4.658 13.288 1.00 97.25 95 ILE A C 1
ATOM 735 O O . ILE A 1 95 ? 0.763 4.857 12.699 1.00 97.25 95 ILE A O 1
ATOM 739 N N . THR A 1 96 ? 2.997 5.152 12.884 1.00 98.31 96 THR A N 1
ATOM 740 C CA . THR A 1 96 ? 3.195 5.903 11.644 1.00 98.31 96 THR A CA 1
ATOM 741 C C . THR A 1 96 ? 4.318 5.254 10.848 1.00 98.31 96 THR A C 1
ATOM 743 O O . THR A 1 96 ? 5.379 4.969 11.401 1.00 98.31 96 THR A O 1
ATOM 746 N N . ILE A 1 97 ? 4.083 5.030 9.556 1.00 98.50 97 ILE A N 1
ATOM 747 C CA . ILE A 1 97 ? 5.084 4.560 8.599 1.00 98.50 97 ILE A CA 1
ATOM 748 C C . ILE A 1 97 ? 5.197 5.597 7.489 1.00 98.50 97 ILE A C 1
ATOM 750 O O . ILE A 1 97 ? 4.213 5.920 6.823 1.00 98.50 97 ILE A O 1
ATOM 754 N N . GLU A 1 98 ? 6.417 6.078 7.287 1.00 98.31 98 GLU A N 1
ATOM 755 C CA . GLU A 1 98 ? 6.772 7.025 6.239 1.00 98.31 98 GLU A CA 1
ATOM 756 C C . GLU A 1 98 ? 7.625 6.344 5.175 1.00 98.31 98 GLU A C 1
ATOM 758 O O . GLU A 1 98 ? 8.532 5.570 5.495 1.00 98.31 98 GLU A O 1
ATOM 763 N N . THR A 1 99 ? 7.345 6.620 3.904 1.00 98.38 99 THR A N 1
ATOM 764 C CA . THR A 1 99 ? 8.104 6.039 2.796 1.00 98.38 99 THR A CA 1
ATOM 765 C C . THR A 1 99 ? 7.955 6.839 1.508 1.00 98.38 99 THR A C 1
ATOM 767 O O . THR A 1 99 ? 7.029 7.628 1.356 1.00 98.38 99 THR A O 1
ATOM 770 N N . GLN A 1 100 ? 8.860 6.618 0.560 1.00 98.19 100 GLN A N 1
ATOM 771 C CA . GLN A 1 100 ? 8.704 7.124 -0.801 1.00 98.19 100 GLN A CA 1
ATOM 772 C C . GLN A 1 100 ? 7.710 6.240 -1.557 1.00 98.19 100 GLN A C 1
ATOM 774 O O . GLN A 1 100 ? 7.763 5.016 -1.445 1.00 98.19 100 GLN A O 1
ATOM 779 N N . ASP A 1 101 ? 6.837 6.843 -2.360 1.00 97.81 101 ASP A N 1
ATOM 780 C CA . ASP A 1 101 ? 5.881 6.094 -3.182 1.00 97.81 101 ASP A CA 1
ATOM 781 C C . ASP A 1 101 ? 6.591 5.267 -4.268 1.00 97.81 101 ASP A C 1
ATOM 783 O O . ASP A 1 101 ? 6.208 4.136 -4.576 1.00 97.81 101 ASP A O 1
ATOM 787 N N . VAL A 1 102 ? 7.685 5.812 -4.811 1.00 97.00 102 VAL A N 1
ATOM 788 C CA . VAL A 1 102 ? 8.504 5.167 -5.841 1.00 97.00 102 VAL A CA 1
ATOM 789 C C . VAL A 1 102 ? 9.770 4.586 -5.219 1.00 97.00 102 VAL A C 1
ATOM 791 O O . VAL A 1 102 ? 10.627 5.312 -4.714 1.00 97.00 102 VAL A O 1
ATOM 794 N N . ILE A 1 103 ? 9.922 3.266 -5.323 1.00 96.50 103 ILE A N 1
ATOM 795 C CA . ILE A 1 103 ? 11.111 2.526 -4.892 1.00 96.50 103 ILE A CA 1
ATOM 796 C C . ILE A 1 103 ? 11.585 1.678 -6.072 1.00 96.50 103 ILE A C 1
ATOM 798 O O . ILE A 1 103 ? 10.876 0.785 -6.521 1.00 96.50 103 ILE A O 1
ATOM 802 N N . ALA A 1 104 ? 12.784 1.966 -6.586 1.00 93.81 104 ALA A N 1
ATOM 803 C CA . ALA A 1 104 ? 13.315 1.302 -7.782 1.00 93.81 104 ALA A CA 1
ATOM 804 C C . ALA A 1 104 ? 13.724 -0.164 -7.547 1.00 93.81 104 ALA A C 1
ATOM 806 O O . ALA A 1 104 ? 13.730 -0.957 -8.484 1.00 93.81 104 ALA A O 1
ATOM 807 N N . ASP A 1 105 ? 14.096 -0.513 -6.314 1.00 95.94 105 ASP A N 1
ATOM 808 C CA . ASP A 1 105 ? 14.455 -1.878 -5.929 1.00 95.94 105 ASP A CA 1
ATOM 809 C C . ASP A 1 105 ? 13.191 -2.655 -5.527 1.00 95.94 105 ASP A C 1
ATOM 811 O O . ASP A 1 105 ? 12.657 -2.457 -4.434 1.00 95.94 105 ASP A O 1
ATOM 815 N N . GLU A 1 106 ? 12.693 -3.518 -6.417 1.00 94.94 106 GLU A N 1
ATOM 816 C CA . GLU A 1 106 ? 11.448 -4.280 -6.228 1.00 94.94 106 GLU A CA 1
ATOM 817 C C . GLU A 1 106 ? 11.409 -5.076 -4.904 1.00 94.94 106 GLU A C 1
ATOM 819 O O . GLU A 1 106 ? 10.435 -4.948 -4.162 1.00 94.94 106 GLU A O 1
ATOM 824 N N . PRO A 1 107 ? 12.450 -5.839 -4.514 1.00 95.94 107 PRO A N 1
ATOM 825 C CA . PRO A 1 107 ? 12.534 -6.428 -3.178 1.00 95.94 107 PRO A CA 1
ATOM 826 C C . PRO A 1 107 ? 12.299 -5.441 -2.024 1.00 95.94 107 PRO A C 1
ATOM 828 O O . PRO A 1 107 ? 11.610 -5.778 -1.056 1.00 95.94 107 PRO A O 1
ATOM 831 N N . MET A 1 108 ? 12.848 -4.223 -2.102 1.00 97.38 108 MET A N 1
ATOM 832 C CA . MET A 1 108 ? 12.617 -3.192 -1.084 1.00 97.38 108 MET A CA 1
ATOM 833 C C . MET A 1 108 ? 11.195 -2.636 -1.155 1.00 97.38 108 MET A C 1
ATOM 835 O O . MET A 1 108 ? 10.581 -2.450 -0.103 1.00 97.38 108 MET A O 1
ATOM 839 N N . LEU A 1 109 ? 10.652 -2.442 -2.359 1.00 97.75 109 LEU A N 1
ATOM 840 C CA . LEU A 1 109 ? 9.256 -2.062 -2.572 1.00 97.75 109 LEU A CA 1
ATOM 841 C C . LEU A 1 109 ? 8.311 -3.068 -1.899 1.00 97.75 109 LEU A C 1
ATOM 843 O O . LEU A 1 109 ? 7.482 -2.689 -1.074 1.00 97.75 109 LEU A O 1
ATOM 847 N N . TYR A 1 110 ? 8.474 -4.361 -2.182 1.00 97.75 110 TYR A N 1
ATOM 848 C CA . TYR A 1 110 ? 7.638 -5.426 -1.622 1.00 97.75 110 TYR A CA 1
ATOM 849 C C . TYR A 1 110 ? 7.772 -5.536 -0.106 1.00 97.75 110 TYR A C 1
ATOM 851 O O . TYR A 1 110 ? 6.778 -5.746 0.594 1.00 97.75 110 TYR A O 1
ATOM 859 N N . LYS A 1 111 ? 8.985 -5.355 0.429 1.00 98.06 111 LYS A N 1
ATOM 860 C CA . LYS A 1 111 ? 9.207 -5.299 1.877 1.00 98.06 111 LYS A CA 1
ATOM 861 C C . LYS A 1 111 ? 8.442 -4.133 2.507 1.00 98.06 111 LYS A C 1
ATOM 863 O O . LYS A 1 111 ? 7.787 -4.334 3.527 1.00 98.06 111 LYS A O 1
ATOM 868 N N . GLN A 1 112 ? 8.505 -2.950 1.900 1.00 98.50 112 GLN A N 1
ATOM 869 C CA . GLN A 1 112 ? 7.821 -1.754 2.388 1.00 98.50 112 GLN A CA 1
ATOM 870 C C . GLN A 1 112 ? 6.297 -1.914 2.355 1.00 98.50 112 GLN A C 1
ATOM 872 O O . GLN A 1 112 ? 5.621 -1.613 3.339 1.00 98.50 112 GLN A O 1
ATOM 877 N N . VAL A 1 113 ? 5.760 -2.437 1.250 1.00 98.38 113 VAL A N 1
ATOM 878 C CA . VAL A 1 113 ? 4.330 -2.744 1.105 1.00 98.38 113 VAL A CA 1
ATOM 879 C C . VAL A 1 113 ? 3.893 -3.728 2.186 1.00 98.38 113 VAL A C 1
ATOM 881 O O . VAL A 1 113 ? 2.929 -3.469 2.902 1.00 98.38 113 VAL A O 1
ATOM 884 N N . ASN A 1 114 ? 4.631 -4.825 2.373 1.00 98.50 114 ASN A N 1
ATOM 885 C CA . ASN A 1 114 ? 4.303 -5.811 3.398 1.00 98.50 114 ASN A CA 1
ATOM 886 C C . ASN A 1 114 ? 4.350 -5.237 4.812 1.00 98.50 114 ASN A C 1
ATOM 888 O O . ASN A 1 114 ? 3.473 -5.565 5.602 1.00 98.50 114 ASN A O 1
ATOM 892 N N . GLN A 1 115 ? 5.305 -4.356 5.117 1.00 98.44 115 GLN A N 1
ATOM 893 C CA . GLN A 1 115 ? 5.365 -3.689 6.415 1.00 98.44 115 GLN A CA 1
ATOM 894 C C . GLN A 1 115 ? 4.080 -2.894 6.695 1.00 98.44 115 GLN A C 1
ATOM 896 O O . GLN A 1 115 ? 3.463 -3.067 7.746 1.00 98.44 115 GLN A O 1
ATOM 901 N N . ILE A 1 116 ? 3.630 -2.087 5.728 1.00 98.62 116 ILE A N 1
ATOM 902 C CA . ILE A 1 116 ? 2.388 -1.304 5.827 1.00 98.62 116 ILE A CA 1
ATOM 903 C C . ILE A 1 116 ? 1.177 -2.230 6.009 1.00 98.62 116 ILE A C 1
ATOM 905 O O . ILE A 1 116 ? 0.369 -2.028 6.919 1.00 98.62 116 ILE A O 1
ATOM 909 N N . LEU A 1 117 ? 1.069 -3.277 5.183 1.00 98.31 117 LEU A N 1
ATOM 910 C CA . LEU A 1 117 ? -0.038 -4.234 5.237 1.00 98.31 117 LEU A CA 1
ATOM 911 C C . LEU A 1 117 ? -0.113 -4.957 6.591 1.00 98.31 117 LEU A C 1
ATOM 913 O O . LEU A 1 117 ? -1.204 -5.116 7.140 1.00 98.31 117 LEU A O 1
ATOM 917 N N . THR A 1 118 ? 1.026 -5.375 7.148 1.00 97.94 118 THR A N 1
ATOM 918 C CA . THR A 1 118 ? 1.050 -6.126 8.408 1.00 97.94 118 THR A CA 1
ATOM 919 C C . THR A 1 118 ? 0.877 -5.239 9.633 1.00 97.94 118 THR A C 1
ATOM 921 O O . THR A 1 118 ? 0.132 -5.605 10.539 1.00 97.94 118 THR A O 1
ATOM 924 N N . GLU A 1 119 ? 1.545 -4.083 9.682 1.00 97.88 119 GLU A N 1
ATOM 925 C CA . GLU A 1 119 ? 1.579 -3.247 10.888 1.00 97.88 119 GLU A CA 1
ATOM 926 C C . GLU A 1 119 ? 0.350 -2.340 11.012 1.00 97.88 119 GLU A C 1
ATOM 928 O O . GLU A 1 119 ? -0.144 -2.131 12.119 1.00 97.88 119 GLU A O 1
ATOM 933 N N . LEU A 1 120 ? -0.177 -1.828 9.892 1.00 98.31 120 LEU A N 1
ATOM 934 C CA . LEU A 1 120 ? -1.271 -0.848 9.906 1.00 98.31 120 LEU A CA 1
ATOM 935 C C . LEU A 1 120 ? -2.612 -1.463 9.503 1.00 98.31 120 LEU A C 1
ATOM 937 O O . LEU A 1 120 ? -3.621 -1.228 10.166 1.00 98.31 120 LEU A O 1
ATOM 941 N N . PHE A 1 121 ? -2.624 -2.290 8.455 1.00 98.00 121 PHE A N 1
ATOM 942 C CA . PHE A 1 121 ? -3.848 -2.937 7.967 1.00 98.00 121 PHE A CA 1
ATOM 943 C C . PHE A 1 121 ? -4.140 -4.284 8.652 1.00 98.00 121 PHE A C 1
ATOM 945 O O . PHE A 1 121 ? -5.191 -4.877 8.404 1.00 98.00 121 PHE A O 1
ATOM 952 N N . GLN A 1 122 ? -3.241 -4.780 9.512 1.00 96.56 122 GLN A N 1
ATOM 953 C CA . GLN A 1 122 ? -3.372 -6.076 10.198 1.00 96.56 122 GLN A CA 1
ATOM 954 C C . GLN A 1 122 ? -3.650 -7.242 9.227 1.00 96.56 122 GLN A C 1
ATOM 956 O O . GLN A 1 122 ? -4.361 -8.198 9.546 1.00 96.56 122 GLN A O 1
ATOM 961 N N . LEU A 1 123 ? -3.115 -7.148 8.009 1.00 96.31 123 LEU A N 1
ATOM 962 C CA . LEU A 1 123 ? -3.230 -8.171 6.978 1.00 96.31 123 LEU A CA 1
ATOM 963 C C . LEU A 1 123 ? -2.036 -9.123 7.046 1.00 96.31 123 LEU A C 1
ATOM 965 O O . LEU A 1 123 ? -0.964 -8.793 7.547 1.00 96.31 123 LEU A O 1
ATOM 969 N N . THR A 1 124 ? -2.213 -10.335 6.522 1.00 95.12 124 THR A N 1
ATOM 970 C CA . THR A 1 124 ? -1.074 -11.236 6.312 1.00 95.12 124 THR A CA 1
ATOM 971 C C . THR A 1 124 ? -0.222 -10.702 5.164 1.00 95.12 124 THR A C 1
ATOM 973 O O . THR A 1 124 ? -0.770 -10.260 4.157 1.00 95.12 124 THR A O 1
ATOM 976 N N . ALA A 1 125 ? 1.103 -10.776 5.305 1.00 96.12 125 ALA A N 1
ATOM 977 C CA . ALA A 1 125 ? 2.026 -10.428 4.230 1.00 96.12 125 ALA A CA 1
ATOM 978 C C . ALA A 1 125 ? 1.748 -11.235 2.948 1.00 96.12 125 ALA A C 1
ATOM 980 O O . ALA A 1 125 ? 1.288 -12.385 2.999 1.00 96.12 125 ALA A O 1
ATOM 981 N N . ILE A 1 126 ? 2.078 -10.625 1.815 1.00 95.94 126 ILE A N 1
ATOM 982 C CA . ILE A 1 126 ? 2.024 -11.226 0.489 1.00 95.94 126 ILE A CA 1
ATOM 983 C C . ILE A 1 126 ? 3.441 -11.613 0.065 1.00 95.94 126 ILE A C 1
ATOM 985 O O . ILE A 1 126 ? 4.385 -10.827 0.147 1.00 95.94 126 ILE A O 1
ATOM 989 N N . GLU A 1 127 ? 3.594 -12.842 -0.402 1.00 96.50 127 GLU A N 1
ATOM 990 C CA . GLU A 1 127 ? 4.791 -13.311 -1.084 1.00 96.50 127 GLU A CA 1
ATOM 991 C C . GLU A 1 127 ? 4.727 -12.811 -2.533 1.00 96.50 127 GLU A C 1
ATOM 993 O O . GLU A 1 127 ? 4.120 -13.448 -3.397 1.00 96.50 127 GLU A O 1
ATOM 998 N N . PHE A 1 128 ? 5.276 -11.616 -2.765 1.00 95.69 128 PHE A N 1
ATOM 999 C CA . PHE A 1 128 ? 5.333 -11.008 -4.092 1.00 95.69 128 PHE A CA 1
ATOM 1000 C C . PHE A 1 128 ? 6.387 -11.685 -4.972 1.00 95.69 128 PHE A C 1
ATOM 1002 O O . PHE A 1 128 ? 7.489 -12.001 -4.522 1.00 95.69 128 PHE A O 1
ATOM 1009 N N . SER A 1 129 ? 6.047 -11.857 -6.244 1.00 92.25 129 SER A N 1
ATOM 1010 C CA . SER A 1 129 ? 6.946 -12.310 -7.306 1.00 92.25 129 SER A CA 1
ATOM 1011 C C . SER A 1 129 ? 6.620 -11.563 -8.594 1.00 92.25 129 SER A C 1
ATOM 1013 O O . SER A 1 129 ? 5.450 -11.270 -8.832 1.00 92.25 129 SER A O 1
ATOM 1015 N N . SER A 1 130 ? 7.631 -11.248 -9.393 1.00 84.06 130 SER A N 1
ATOM 1016 C CA . SER A 1 130 ? 7.524 -10.600 -10.706 1.00 84.06 130 SER A CA 1
ATOM 1017 C C . SER A 1 130 ? 8.013 -11.521 -11.823 1.00 84.06 130 SER A C 1
ATOM 1019 O O . SER A 1 130 ? 8.833 -12.426 -11.537 1.00 84.06 130 SER A O 1
#

Radius of gyration: 16.73 Å; chains: 1; bounding box: 30×38×58 Å

Sequence (130 aa):
MEKGQIVKIVDLTDGGCNACSTLKSVSHTLVINEQELLLDDLRVASLVMAVALHKGWQQEFVMGMTDEYTLYQKGELKVKLIEEYGHLTYSANGITIETQDVIADEPMLYKQVNQILTELFQLTAIEFSS

Foldseek 3Di:
DWAKEKDKDWDFDDDPDPPDDTDIDIWIWIATPNDTFTFPDLWLVRLLVSVLVVVPWDWDWDDDPVATWIWTDDPPAIWIWGDDPQWIWIDGPHDIDIDGRDDPPSVVSLVSSQCCCCVRVVHHRYRYDD

InterPro domains:
  IPR032080 Protein of unknown function DUF4809 [PF16067] (1-129)

pLDDT: mean 90.29, std 12.11, range [52.28, 98.62]

Organism: NCBI:txid2739